Protein AF-A0A6L4ZSX6-F1 (afdb_monomer_lite)

Radius of gyration: 12.91 Å; chains: 1; bounding box: 28×28×32 Å

Foldseek 3Di:
DFDKDKAFLVLLVCCVVCQVVDKDWDFDDDPPDTDKIWIARSQHDDHDDDPDGIDIDGPVSRRVRTDIDD

Secondary structure (DSSP, 8-state):
---EEEEEHHHHHHHHH-TTS-EEEEEEEETTEEEEEEEEES---SPPPTT-SEEEEEHHHHHTTEEEE-

Structure (mmCIF, N/CA/C/O backbone):
data_AF-A0A6L4ZSX6-F1
#
_entry.id   AF-A0A6L4ZSX6-F1
#
loop_
_atom_site.group_PDB
_atom_site.id
_atom_site.type_symbol
_atom_site.label_atom_id
_atom_site.label_alt_id
_atom_site.label_comp_id
_atom_site.label_asym_id
_atom_site.label_entity_id
_atom_site.label_seq_id
_atom_site.pdbx_PDB_ins_code
_atom_site.Cartn_x
_atom_site.Cartn_y
_atom_site.Cartn_z
_atom_site.occupancy
_atom_site.B_iso_or_equiv
_atom_site.auth_seq_id
_atom_site.auth_comp_id
_atom_site.auth_asym_id
_atom_site.auth_atom_id
_atom_site.pdbx_PDB_model_num
ATOM 1 N N . MET A 1 1 ? -5.476 -1.993 -17.609 1.00 56.72 1 MET A N 1
ATOM 2 C CA . MET A 1 1 ? -4.750 -3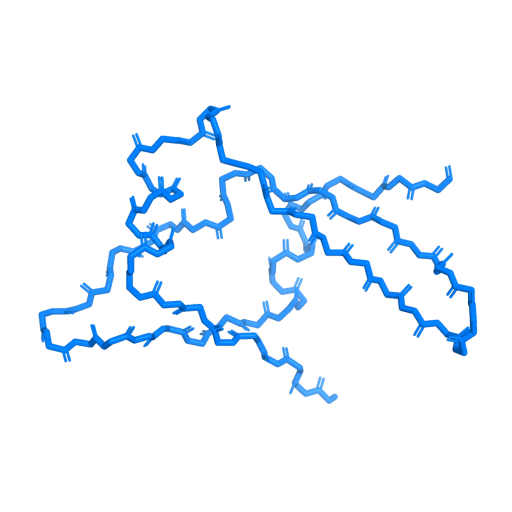.056 -16.882 1.00 56.72 1 MET A CA 1
ATOM 3 C C . MET A 1 1 ? -4.870 -2.706 -15.409 1.00 56.72 1 MET A C 1
ATOM 5 O O . MET A 1 1 ? -4.545 -1.578 -15.076 1.00 56.72 1 MET A O 1
ATOM 9 N N . LEU A 1 2 ? -5.438 -3.569 -14.565 1.00 70.44 2 LEU A N 1
ATOM 10 C CA . LEU A 1 2 ? -5.523 -3.295 -13.125 1.00 70.44 2 LEU A CA 1
ATOM 11 C C . LEU A 1 2 ? -4.219 -3.780 -12.494 1.00 70.44 2 LEU A C 1
ATOM 13 O O . LEU A 1 2 ? -3.999 -4.986 -12.414 1.00 70.44 2 LEU A O 1
ATOM 17 N N . VAL A 1 3 ? -3.336 -2.851 -12.128 1.00 89.38 3 VAL A N 1
ATOM 18 C CA . VAL A 1 3 ? -2.102 -3.182 -11.410 1.00 89.38 3 VAL A CA 1
ATOM 19 C C . VAL A 1 3 ? -2.388 -3.072 -9.922 1.00 89.38 3 VAL A C 1
ATOM 21 O O . VAL A 1 3 ? -2.819 -2.026 -9.432 1.00 89.38 3 VAL A O 1
ATOM 24 N N . THR A 1 4 ? -2.173 -4.167 -9.205 1.00 92.81 4 THR A N 1
ATOM 25 C CA . THR A 1 4 ? -2.396 -4.237 -7.764 1.00 92.81 4 THR A CA 1
ATOM 26 C C . THR A 1 4 ? -1.094 -4.496 -7.034 1.00 92.81 4 THR A C 1
ATOM 28 O O . THR A 1 4 ? -0.269 -5.282 -7.497 1.00 92.81 4 THR A O 1
ATOM 31 N N . VAL A 1 5 ? -0.951 -3.888 -5.862 1.00 92.56 5 VAL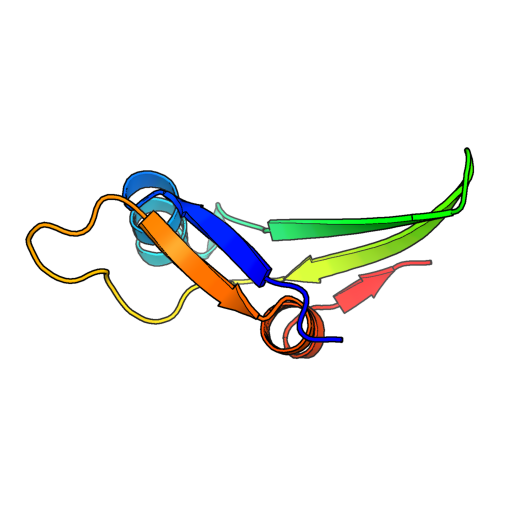 A N 1
ATOM 32 C CA . VAL A 1 5 ? 0.113 -4.194 -4.908 1.00 92.56 5 VAL A CA 1
ATOM 33 C C . VAL A 1 5 ? -0.486 -4.915 -3.706 1.00 92.56 5 VAL A C 1
ATOM 35 O O . VAL A 1 5 ? -1.493 -4.484 -3.144 1.00 92.56 5 VAL A O 1
ATOM 38 N N . THR A 1 6 ? 0.123 -6.030 -3.318 1.00 94.94 6 THR A N 1
ATOM 39 C CA . THR A 1 6 ? -0.234 -6.752 -2.096 1.00 94.94 6 THR A CA 1
ATOM 40 C C . THR A 1 6 ? 0.617 -6.223 -0.950 1.00 94.94 6 THR A C 1
ATOM 42 O O . THR A 1 6 ? 1.842 -6.242 -1.032 1.00 94.94 6 THR A O 1
ATOM 45 N N . VAL A 1 7 ? -0.026 -5.764 0.119 1.00 94.69 7 VAL A N 1
ATOM 46 C CA . VAL A 1 7 ? 0.626 -5.208 1.311 1.00 94.69 7 VAL A CA 1
ATOM 47 C C . VAL A 1 7 ? 0.245 -6.055 2.516 1.00 94.69 7 VAL A C 1
ATOM 49 O O . VAL A 1 7 ? -0.917 -6.431 2.679 1.00 94.69 7 VAL A O 1
ATOM 52 N N . THR A 1 8 ? 1.200 -6.387 3.377 1.00 95.88 8 THR A N 1
ATOM 53 C CA . THR A 1 8 ? 0.930 -7.219 4.554 1.00 95.88 8 THR A CA 1
ATOM 54 C C . THR A 1 8 ? 0.113 -6.466 5.601 1.00 95.88 8 THR A C 1
ATOM 56 O O . THR A 1 8 ? 0.184 -5.242 5.731 1.00 95.88 8 THR A O 1
ATOM 59 N N . LYS A 1 9 ? -0.630 -7.208 6.426 1.00 94.88 9 LYS A N 1
ATOM 60 C CA . LYS A 1 9 ? -1.386 -6.645 7.555 1.00 94.88 9 LYS A CA 1
ATOM 61 C C . LYS A 1 9 ? -0.514 -5.773 8.462 1.00 94.88 9 LYS A C 1
ATOM 63 O O . LYS A 1 9 ? -0.957 -4.715 8.897 1.00 94.88 9 LYS A O 1
ATOM 68 N N . ASN A 1 10 ? 0.722 -6.190 8.731 1.00 94.31 10 ASN A N 1
ATOM 69 C CA . ASN A 1 10 ? 1.626 -5.449 9.609 1.00 94.31 10 ASN A CA 1
ATOM 70 C C . ASN A 1 10 ? 2.038 -4.097 9.013 1.00 94.31 10 ASN A C 1
ATOM 72 O O . ASN A 1 10 ? 2.096 -3.110 9.743 1.00 94.31 10 ASN A O 1
ATOM 76 N N . GLU A 1 11 ? 2.288 -4.030 7.706 1.00 94.12 11 GLU A N 1
ATOM 77 C CA . GLU A 1 11 ? 2.606 -2.776 7.012 1.00 94.12 11 GLU A CA 1
ATOM 78 C C . GLU A 1 11 ? 1.404 -1.832 6.989 1.00 94.12 11 GLU A C 1
ATOM 80 O O . GLU A 1 11 ? 1.552 -0.653 7.312 1.00 94.12 11 GLU A O 1
ATOM 85 N N . VAL A 1 12 ? 0.206 -2.359 6.704 1.00 94.38 12 VAL A N 1
ATOM 86 C CA . VAL A 1 12 ? -1.037 -1.574 6.737 1.00 94.38 12 VAL A CA 1
ATOM 87 C C . VAL A 1 12 ? -1.266 -0.984 8.127 1.00 94.38 12 VAL A C 1
ATOM 89 O O . VAL A 1 12 ? -1.441 0.226 8.272 1.00 94.38 12 VAL A O 1
ATOM 92 N N . LEU A 1 13 ? -1.184 -1.813 9.171 1.00 94.50 13 LEU A N 1
ATOM 93 C CA . LEU A 1 13 ? -1.321 -1.363 10.557 1.00 94.50 13 LEU A CA 1
ATOM 94 C C . LEU A 1 13 ? -0.234 -0.358 10.942 1.00 94.50 13 LEU A C 1
ATOM 96 O O . LEU A 1 13 ? -0.510 0.596 11.669 1.00 94.50 13 LEU A O 1
ATOM 100 N N . ARG A 1 14 ? 1.002 -0.536 10.466 1.00 94.25 14 ARG A N 1
ATOM 101 C CA . ARG A 1 14 ? 2.085 0.414 10.730 1.00 94.25 14 ARG A CA 1
ATOM 102 C C . ARG A 1 14 ? 1.799 1.772 10.098 1.00 94.25 14 ARG A C 1
ATOM 104 O O . ARG A 1 14 ? 1.930 2.774 10.797 1.00 94.25 14 ARG A O 1
ATOM 111 N N . GLY A 1 15 ?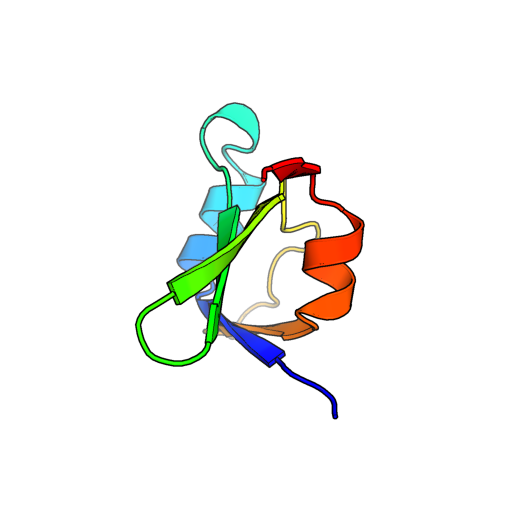 1.389 1.804 8.832 1.00 93.94 15 GLY A N 1
ATOM 112 C CA . GLY A 1 15 ? 1.050 3.049 8.142 1.00 93.94 15 GLY A CA 1
ATOM 113 C C . GLY A 1 15 ? -0.186 3.742 8.720 1.00 93.94 15 GLY A C 1
ATOM 114 O O . GLY A 1 15 ? -0.243 4.967 8.725 1.00 93.94 15 GLY A O 1
ATOM 115 N N . LEU A 1 16 ? -1.135 2.989 9.288 1.00 93.56 16 LEU A N 1
ATOM 116 C CA . LEU A 1 16 ? -2.295 3.548 9.995 1.00 93.56 16 LEU A CA 1
ATOM 117 C C . LEU A 1 16 ? -1.946 4.132 11.370 1.00 93.56 16 LEU A C 1
ATOM 119 O O . LEU A 1 16 ? -2.456 5.195 11.720 1.00 93.56 16 LEU A O 1
ATOM 123 N N . ASN A 1 17 ? -1.090 3.456 12.142 1.00 93.56 17 ASN A N 1
ATOM 124 C CA . ASN A 1 17 ? -0.740 3.865 13.508 1.00 93.56 17 ASN A CA 1
ATOM 125 C C . ASN A 1 17 ? 0.336 4.955 13.567 1.00 93.56 17 ASN A C 1
ATOM 127 O O . ASN A 1 17 ? 0.389 5.706 14.536 1.00 93.56 17 ASN A O 1
ATOM 131 N N . LYS A 1 18 ? 1.216 5.031 12.562 1.00 91.38 18 LYS A N 1
ATOM 132 C CA . LYS A 1 18 ? 2.320 5.998 12.506 1.00 91.38 18 LYS A CA 1
ATOM 133 C C . LYS A 1 18 ? 2.313 6.790 11.205 1.00 91.38 18 LYS A C 1
ATOM 135 O O . LYS A 1 18 ? 3.281 6.762 10.453 1.00 91.38 18 LYS A O 1
ATOM 140 N N . LYS A 1 19 ? 1.206 7.482 10.942 1.00 85.50 19 LYS A N 1
ATOM 141 C CA . LYS A 1 19 ? 0.971 8.221 9.690 1.00 85.50 19 LYS A CA 1
ATOM 142 C C . LYS A 1 19 ? 2.062 9.244 9.360 1.00 85.50 19 LYS A C 1
ATOM 144 O O . LYS A 1 19 ? 2.354 9.446 8.192 1.00 85.50 19 LYS A O 1
ATOM 149 N N . GLU A 1 20 ? 2.664 9.853 10.380 1.00 87.00 20 GLU A N 1
ATOM 150 C CA . GLU A 1 20 ? 3.728 10.856 10.229 1.00 87.00 20 GLU A CA 1
ATOM 151 C C . GLU A 1 20 ? 5.112 10.227 9.980 1.00 87.00 20 GLU A C 1
ATOM 153 O O . GLU A 1 20 ? 5.952 10.834 9.324 1.00 87.00 20 GLU A O 1
ATOM 158 N N . ASP A 1 21 ? 5.331 8.988 10.439 1.00 89.62 21 ASP A N 1
ATOM 159 C CA . ASP A 1 21 ? 6.593 8.250 10.263 1.00 89.62 21 ASP A CA 1
ATOM 160 C C . ASP A 1 21 ? 6.544 7.260 9.084 1.00 89.62 21 ASP A C 1
ATOM 162 O O . ASP A 1 21 ? 7.464 6.457 8.900 1.00 89.62 21 ASP A O 1
ATOM 166 N N . PHE A 1 22 ? 5.442 7.232 8.330 1.00 92.88 22 PHE A N 1
ATOM 167 C CA . PHE A 1 22 ? 5.219 6.262 7.265 1.00 92.88 22 PHE A CA 1
ATOM 168 C C . PHE A 1 22 ? 4.870 6.959 5.955 1.00 92.88 22 PHE A C 1
ATOM 170 O O . PHE A 1 22 ? 3.761 7.456 5.761 1.00 92.88 22 PHE A O 1
ATOM 177 N N . ILE A 1 23 ? 5.815 6.912 5.021 1.00 93.75 23 ILE A N 1
ATOM 178 C CA . ILE A 1 23 ? 5.641 7.376 3.649 1.00 93.75 23 ILE A CA 1
ATOM 179 C C . ILE A 1 23 ? 5.821 6.195 2.699 1.00 93.75 23 ILE A C 1
ATOM 181 O O . ILE A 1 23 ? 6.779 5.431 2.821 1.00 93.75 23 ILE A O 1
ATOM 185 N N . LEU A 1 24 ? 4.894 6.031 1.756 1.00 94.44 24 LEU A N 1
ATOM 186 C CA . LEU A 1 24 ? 5.025 5.039 0.693 1.00 94.44 24 LEU A CA 1
ATOM 187 C C . LEU A 1 24 ? 5.623 5.717 -0.537 1.00 94.44 24 LEU A C 1
ATOM 189 O O . LEU A 1 24 ? 5.038 6.653 -1.072 1.00 94.44 24 LEU A O 1
ATOM 193 N N . ALA A 1 25 ? 6.778 5.236 -0.987 1.00 94.50 25 ALA A N 1
ATOM 194 C CA . ALA A 1 25 ? 7.385 5.656 -2.242 1.00 94.50 25 ALA A CA 1
ATOM 195 C C . ALA A 1 25 ? 7.074 4.619 -3.328 1.00 94.50 25 ALA A C 1
ATOM 197 O O . ALA A 1 25 ? 7.352 3.433 -3.151 1.00 94.50 25 ALA A O 1
ATOM 198 N N . VAL A 1 26 ? 6.511 5.065 -4.446 1.00 92.88 26 VAL A N 1
ATOM 199 C CA . VAL A 1 26 ? 6.229 4.240 -5.624 1.00 92.88 26 VAL A CA 1
ATOM 200 C C . VAL A 1 26 ? 7.029 4.800 -6.789 1.00 92.88 26 VAL A C 1
ATOM 202 O O . VAL A 1 26 ? 6.935 5.987 -7.085 1.00 92.88 26 VAL A O 1
ATOM 205 N N . VAL A 1 27 ? 7.823 3.958 -7.443 1.00 91.44 27 VAL A N 1
ATOM 206 C CA . VAL A 1 27 ? 8.611 4.345 -8.615 1.00 91.44 27 VAL A CA 1
ATOM 207 C C . VAL A 1 27 ? 8.214 3.484 -9.804 1.00 91.44 27 VAL A C 1
ATOM 209 O O . VAL A 1 27 ? 8.186 2.258 -9.705 1.00 91.44 27 VAL A O 1
ATOM 212 N N . GLU A 1 28 ? 7.898 4.128 -10.924 1.00 88.12 28 GLU A N 1
ATOM 213 C CA . GLU A 1 28 ? 7.763 3.434 -12.204 1.00 88.12 28 GLU A CA 1
ATOM 214 C C . GLU A 1 28 ? 9.136 3.372 -12.879 1.00 88.12 28 GLU A C 1
ATOM 216 O O . GLU A 1 28 ? 9.813 4.396 -13.018 1.00 88.12 28 GLU A O 1
ATOM 221 N N . ILE A 1 29 ? 9.554 2.171 -13.282 1.00 88.31 29 ILE A N 1
ATOM 222 C CA . ILE A 1 29 ? 10.833 1.933 -13.957 1.00 88.31 29 ILE A CA 1
ATOM 223 C C . ILE A 1 29 ? 10.563 1.457 -15.386 1.00 88.31 29 ILE A C 1
ATOM 225 O O . ILE A 1 29 ? 9.773 0.540 -15.606 1.00 88.31 29 ILE A O 1
ATOM 229 N N . ASP A 1 30 ? 11.248 2.077 -16.344 1.00 85.31 30 ASP A N 1
ATOM 230 C CA . ASP A 1 30 ? 11.241 1.730 -17.765 1.00 85.31 30 ASP A CA 1
ATOM 231 C C . ASP A 1 30 ? 12.665 1.314 -18.171 1.00 85.31 30 ASP A C 1
ATOM 233 O O . ASP A 1 30 ? 13.566 2.146 -18.323 1.00 85.31 30 ASP A O 1
ATOM 237 N N . GLY A 1 31 ? 12.895 -0.001 -18.241 1.00 86.88 31 GLY A N 1
ATOM 238 C CA . GLY A 1 31 ? 14.239 -0.562 -18.406 1.00 86.88 31 GLY A CA 1
ATOM 239 C C . GLY A 1 31 ? 15.139 -0.228 -17.213 1.00 86.88 31 GLY A C 1
ATOM 240 O O . GLY A 1 31 ? 14.858 -0.649 -16.095 1.00 86.88 31 GLY A O 1
ATOM 241 N N . ASP A 1 32 ? 16.203 0.541 -17.454 1.00 85.44 32 ASP A N 1
ATOM 242 C CA . ASP A 1 32 ? 17.149 1.013 -16.430 1.00 85.44 32 ASP A CA 1
ATOM 243 C C . ASP A 1 32 ? 16.844 2.437 -15.919 1.00 85.44 32 ASP A C 1
ATOM 245 O O . ASP A 1 32 ? 17.576 2.969 -15.084 1.00 85.44 32 ASP A O 1
ATOM 249 N N . ASN A 1 33 ? 15.777 3.085 -16.408 1.00 79.50 33 ASN A N 1
ATOM 250 C CA . ASN A 1 33 ? 15.447 4.465 -16.047 1.00 79.50 33 ASN A CA 1
ATOM 251 C C . ASN A 1 33 ? 14.246 4.528 -15.098 1.00 79.50 33 ASN A C 1
ATOM 253 O O . ASN A 1 33 ? 13.177 3.993 -15.393 1.00 79.50 33 ASN A O 1
ATOM 257 N N . ALA A 1 34 ? 14.388 5.249 -13.984 1.00 78.94 34 ALA A N 1
ATOM 258 C CA . ALA A 1 34 ? 13.250 5.644 -13.159 1.00 78.94 34 ALA A CA 1
ATOM 259 C C . ALA A 1 34 ? 12.486 6.773 -13.868 1.00 78.94 34 ALA A C 1
ATOM 261 O O . ALA A 1 34 ? 13.036 7.853 -14.079 1.00 78.94 34 ALA A O 1
ATOM 262 N N . LYS A 1 35 ? 11.229 6.526 -14.251 1.00 80.25 35 LYS A N 1
ATOM 263 C CA . LYS A 1 35 ? 10.389 7.507 -14.954 1.00 80.25 35 LYS A CA 1
ATOM 264 C C . LYS A 1 35 ? 9.838 8.561 -14.014 1.00 80.25 35 LYS A C 1
ATOM 266 O O . LYS A 1 35 ? 9.879 9.752 -14.309 1.00 80.25 35 LYS A O 1
ATOM 271 N N . THR A 1 36 ? 9.231 8.118 -12.919 1.00 85.75 36 THR A N 1
ATOM 272 C CA . THR A 1 36 ? 8.503 9.013 -12.021 1.00 85.75 36 THR A CA 1
ATOM 273 C C . THR A 1 36 ? 8.461 8.419 -10.626 1.00 85.75 36 THR A C 1
ATOM 275 O O . THR A 1 36 ? 8.101 7.253 -10.448 1.00 85.75 36 THR A O 1
ATOM 278 N N . LEU A 1 37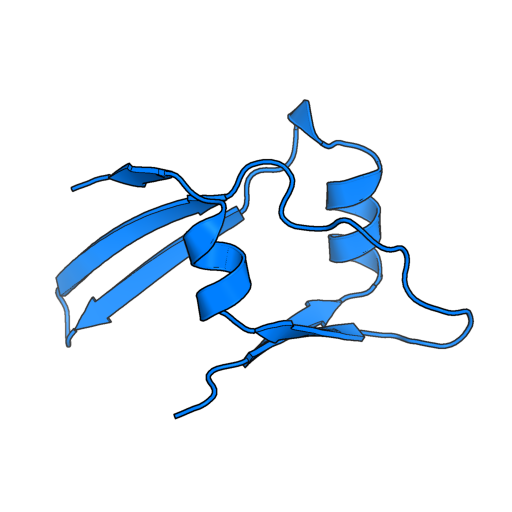 ? 8.832 9.232 -9.639 1.00 91.69 37 LEU A N 1
ATOM 279 C CA . LEU A 1 37 ? 8.754 8.893 -8.227 1.00 91.69 37 LEU A CA 1
ATOM 280 C C . LEU A 1 37 ? 7.504 9.538 -7.631 1.00 91.69 37 LEU A C 1
ATOM 282 O O . LEU A 1 37 ? 7.309 10.741 -7.754 1.00 91.69 37 LEU A O 1
ATOM 286 N N . CYS A 1 38 ? 6.657 8.757 -6.976 1.00 94.62 38 CYS A N 1
ATOM 287 C CA . CYS A 1 38 ? 5.457 9.233 -6.304 1.00 94.62 38 CYS A CA 1
ATOM 288 C C . CYS A 1 38 ? 5.543 8.929 -4.811 1.00 94.62 38 CYS A C 1
ATOM 290 O O . CYS A 1 38 ? 5.748 7.782 -4.412 1.00 94.62 38 CYS A O 1
ATOM 292 N N . TYR A 1 39 ? 5.371 9.953 -3.983 1.00 95.31 39 TYR A N 1
ATOM 293 C CA . TYR A 1 39 ? 5.305 9.810 -2.536 1.00 95.31 39 TYR A CA 1
ATOM 294 C C . TYR A 1 39 ? 3.861 9.903 -2.059 1.00 95.31 39 TYR A C 1
ATOM 296 O O . TYR A 1 39 ? 3.234 10.954 -2.165 1.00 95.31 39 TYR A O 1
ATOM 304 N N . VAL A 1 40 ? 3.345 8.822 -1.482 1.00 94.19 40 VAL A N 1
ATOM 305 C CA . VAL A 1 40 ? 1.995 8.742 -0.925 1.00 94.19 40 VAL A CA 1
ATOM 306 C C . VAL A 1 40 ? 2.069 8.878 0.592 1.00 94.19 40 VAL A C 1
ATOM 308 O O . VAL A 1 40 ? 2.556 7.991 1.300 1.00 94.19 40 VAL A O 1
ATOM 311 N N . GLN A 1 41 ? 1.582 10.012 1.091 1.00 93.00 41 GLN A N 1
ATOM 312 C CA . GLN A 1 41 ? 1.421 10.271 2.520 1.00 93.00 41 GLN A CA 1
ATOM 313 C C . GLN A 1 41 ? 0.161 9.568 3.025 1.00 93.00 41 GLN A C 1
ATOM 315 O O . GLN A 1 41 ? -0.893 9.678 2.402 1.00 93.00 41 GLN A O 1
ATOM 320 N N . SER A 1 42 ? 0.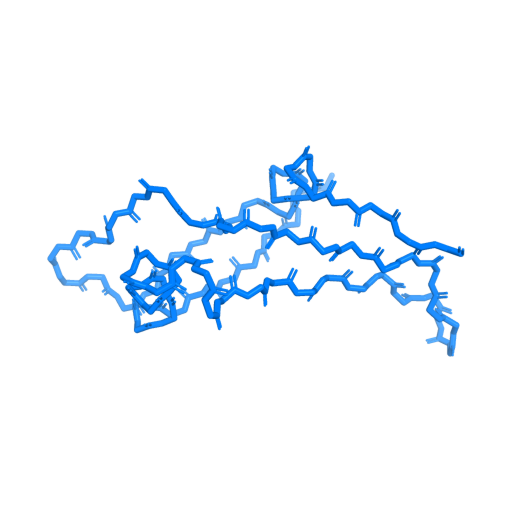251 8.863 4.159 1.00 91.31 42 SER A N 1
ATOM 321 C CA . SER A 1 42 ? -0.876 8.095 4.722 1.00 91.31 42 SER A CA 1
ATOM 322 C C . SER A 1 42 ? -1.573 7.186 3.685 1.00 91.31 42 SER A C 1
ATOM 324 O O . SER A 1 42 ? -2.758 7.362 3.419 1.00 91.31 42 SER A O 1
ATOM 326 N N . PRO A 1 43 ? -0.877 6.204 3.083 1.00 92.44 43 PRO A N 1
ATOM 327 C CA . PRO A 1 43 ? -1.399 5.405 1.962 1.00 92.44 43 PRO A CA 1
ATOM 328 C C . PRO A 1 43 ? -2.571 4.482 2.330 1.00 92.44 43 PRO A C 1
ATOM 330 O O . PRO A 1 43 ? -3.286 4.006 1.449 1.00 92.44 43 PRO A O 1
ATOM 333 N N . PHE A 1 44 ? -2.775 4.211 3.621 1.00 92.50 44 PHE A N 1
ATOM 334 C CA . PHE A 1 44 ? -3.772 3.267 4.112 1.00 92.50 44 PHE A CA 1
ATOM 335 C C . PHE A 1 44 ? -4.833 3.973 4.954 1.00 92.50 44 PHE A C 1
ATOM 337 O O . PHE A 1 44 ? -4.534 4.894 5.713 1.00 92.50 44 PHE A O 1
ATOM 344 N N . PHE A 1 45 ? -6.080 3.509 4.836 1.00 84.88 45 PHE A N 1
ATOM 345 C CA . PHE A 1 45 ? -7.249 4.177 5.427 1.00 84.88 45 PHE A CA 1
ATOM 346 C C . PHE A 1 45 ? -8.207 3.223 6.143 1.00 84.88 45 PHE A C 1
ATOM 348 O O . PHE A 1 45 ? -9.122 3.676 6.823 1.00 84.88 45 PHE A O 1
ATOM 355 N N . CYS A 1 46 ? -8.008 1.915 5.987 1.00 88.12 46 CYS A N 1
ATOM 356 C CA . CYS A 1 46 ? -8.873 0.894 6.552 1.00 88.12 46 CYS A CA 1
ATOM 357 C C . CYS A 1 46 ? -8.012 -0.203 7.174 1.00 88.12 46 CYS A C 1
ATOM 359 O O . CYS A 1 46 ? -7.052 -0.663 6.550 1.00 88.12 46 CYS A O 1
ATOM 361 N N . GLU A 1 47 ? -8.341 -0.583 8.406 1.00 89.38 47 GLU A N 1
ATOM 36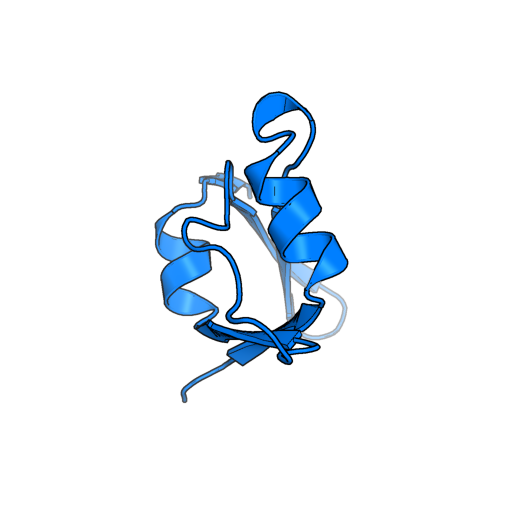2 C CA . GLU A 1 47 ? -7.704 -1.719 9.060 1.00 89.38 47 GLU A CA 1
ATOM 363 C C . GLU A 1 47 ? -8.169 -3.033 8.414 1.00 89.38 47 GLU A C 1
ATOM 365 O O . GLU A 1 47 ? -9.352 -3.177 8.105 1.00 89.38 47 GLU A O 1
ATOM 370 N N . PRO A 1 48 ? -7.261 -4.005 8.212 1.00 90.06 48 PRO A N 1
ATOM 371 C CA . PRO A 1 48 ? -7.638 -5.323 7.720 1.00 90.06 48 PRO A CA 1
ATOM 372 C C . PRO A 1 48 ? -8.551 -6.047 8.705 1.00 90.06 48 PRO A C 1
ATOM 374 O O . PRO A 1 48 ? -8.316 -6.023 9.917 1.00 90.06 48 PRO A O 1
ATOM 377 N N . ASP A 1 49 ? -9.495 -6.810 8.158 1.00 91.62 49 ASP A N 1
ATOM 378 C CA . ASP A 1 49 ? -10.345 -7.710 8.927 1.00 91.62 49 ASP A CA 1
ATOM 379 C C . ASP A 1 49 ? -9.557 -8.718 9.777 1.00 91.62 49 ASP A C 1
ATOM 381 O O . ASP A 1 49 ? -8.386 -9.068 9.541 1.00 91.62 49 ASP A O 1
ATOM 385 N N . PHE A 1 50 ? -10.242 -9.229 10.797 1.00 82.31 50 PHE A N 1
ATOM 386 C CA . PHE A 1 50 ? -9.711 -10.294 11.627 1.00 82.31 50 PHE A CA 1
ATOM 387 C C . PHE A 1 50 ? -9.500 -11.566 10.786 1.00 82.31 50 PHE A C 1
ATOM 389 O O . PHE A 1 50 ? -10.434 -12.098 10.197 1.00 82.31 50 PHE A O 1
ATOM 396 N N . GLY A 1 51 ? -8.255 -12.052 10.732 1.00 88.50 51 GLY A N 1
ATOM 397 C CA . GLY A 1 51 ? -7.863 -13.245 9.967 1.00 88.50 51 GLY A CA 1
ATOM 398 C C . GLY A 1 51 ? -7.185 -12.974 8.618 1.00 88.50 51 GLY A C 1
ATOM 399 O O . GLY A 1 51 ? -6.630 -13.899 8.032 1.00 88.50 51 GLY A O 1
ATOM 400 N N . VAL A 1 52 ? -7.151 -11.725 8.144 1.00 92.75 52 VAL A N 1
ATOM 401 C CA . VAL A 1 52 ? -6.461 -11.362 6.895 1.00 92.75 52 VAL A CA 1
ATOM 402 C C . VAL A 1 52 ? -4.960 -11.162 7.136 1.00 92.75 52 VAL A C 1
ATOM 404 O O . VAL A 1 52 ? -4.559 -10.479 8.079 1.00 92.75 52 VAL A O 1
ATOM 407 N N . THR A 1 53 ? -4.114 -11.734 6.274 1.00 93.94 53 THR A N 1
ATOM 408 C CA . THR A 1 53 ? -2.645 -11.581 6.338 1.00 93.94 53 THR A CA 1
ATOM 409 C C . THR A 1 53 ? -2.112 -10.481 5.419 1.00 93.94 53 THR A C 1
ATOM 411 O O . THR A 1 53 ? -1.030 -9.948 5.670 1.00 93.94 53 THR A O 1
ATOM 414 N N . SER A 1 54 ? -2.863 -10.112 4.378 1.00 94.31 54 SER A N 1
ATOM 415 C CA . SER A 1 54 ? -2.493 -9.082 3.403 1.00 94.31 54 SER A CA 1
ATOM 416 C C . SER A 1 54 ? -3.714 -8.464 2.721 1.00 94.31 54 SER A C 1
ATOM 418 O O . SER A 1 54 ? -4.769 -9.087 2.635 1.00 94.31 54 SER A O 1
ATOM 420 N N . ILE A 1 55 ? -3.563 -7.236 2.235 1.00 94.06 55 ILE A N 1
ATOM 421 C CA . ILE A 1 55 ? -4.585 -6.473 1.518 1.00 94.06 55 ILE A CA 1
ATOM 422 C C . ILE A 1 55 ? -4.041 -6.134 0.131 1.00 94.06 55 ILE A C 1
ATOM 424 O O . ILE A 1 55 ? -2.870 -5.786 -0.010 1.00 94.06 55 ILE A O 1
ATOM 428 N N . ASN A 1 56 ? -4.890 -6.223 -0.890 1.00 93.31 56 ASN A N 1
ATOM 429 C CA . ASN A 1 56 ? -4.555 -5.771 -2.237 1.00 93.31 56 ASN A CA 1
ATOM 430 C C . ASN A 1 56 ? -5.042 -4.337 -2.436 1.00 93.31 56 ASN A C 1
ATOM 432 O O . ASN A 1 56 ? -6.226 -4.060 -2.254 1.00 93.31 56 ASN A O 1
ATOM 436 N N . TYR A 1 57 ? -4.139 -3.451 -2.842 1.00 92.56 57 TYR A N 1
ATOM 437 C CA . TYR A 1 57 ? -4.446 -2.071 -3.199 1.00 92.56 57 TYR A CA 1
ATOM 438 C C . TYR A 1 57 ? -4.285 -1.870 -4.698 1.00 92.56 57 TYR A C 1
ATOM 440 O O . TYR A 1 57 ? -3.364 -2.413 -5.312 1.00 92.56 57 TYR A O 1
ATOM 448 N N . ASN A 1 58 ? -5.164 -1.065 -5.287 1.00 92.50 58 ASN A N 1
ATOM 449 C CA . ASN A 1 58 ? -4.986 -0.592 -6.651 1.00 92.50 58 ASN A CA 1
ATOM 450 C C . ASN A 1 58 ? -3.871 0.465 -6.669 1.00 92.50 58 ASN A C 1
ATOM 452 O O . ASN A 1 58 ? -3.931 1.435 -5.912 1.00 92.50 58 ASN A O 1
ATOM 456 N N . ILE A 1 59 ? -2.857 0.276 -7.518 1.00 91.69 59 ILE A N 1
ATOM 457 C CA . ILE A 1 59 ? -1.748 1.230 -7.631 1.00 91.69 59 ILE A CA 1
ATOM 458 C C . ILE A 1 59 ? -2.251 2.610 -8.064 1.00 91.69 59 ILE A C 1
ATOM 460 O O . ILE A 1 59 ? -1.818 3.607 -7.501 1.00 91.69 59 ILE A O 1
ATOM 464 N N . ASP A 1 60 ? -3.199 2.685 -8.994 1.00 91.75 60 ASP A N 1
ATOM 465 C CA . ASP A 1 60 ? -3.734 3.951 -9.507 1.00 91.75 60 ASP A CA 1
ATOM 466 C C . ASP A 1 60 ? -4.414 4.780 -8.398 1.00 91.75 60 ASP A C 1
ATOM 468 O O . ASP A 1 60 ? -4.194 5.988 -8.264 1.00 91.75 60 ASP A O 1
ATOM 472 N N . GLU A 1 61 ? -5.151 4.108 -7.506 1.00 91.50 61 GLU A N 1
ATOM 473 C CA . GLU A 1 61 ? -5.777 4.751 -6.345 1.00 91.50 61 GLU A CA 1
ATOM 474 C C . GLU A 1 61 ? -4.759 5.244 -5.311 1.00 91.50 61 GLU A C 1
ATOM 476 O O . GLU A 1 61 ? -4.993 6.267 -4.661 1.00 91.50 61 GLU A O 1
ATOM 481 N N . LEU A 1 62 ? -3.645 4.524 -5.138 1.00 91.81 62 LEU A N 1
ATOM 482 C CA . LEU A 1 62 ? -2.548 4.952 -4.269 1.00 91.81 62 LEU A CA 1
ATOM 483 C C . LEU A 1 62 ? -1.845 6.179 -4.856 1.00 91.81 62 LEU A C 1
ATOM 485 O O . LEU A 1 62 ? -1.641 7.166 -4.151 1.00 91.81 62 LEU A O 1
ATOM 489 N N . LEU A 1 63 ? -1.525 6.137 -6.150 1.00 91.81 63 LEU A N 1
ATOM 490 C CA . LEU A 1 63 ? -0.821 7.203 -6.862 1.00 91.81 63 LEU A CA 1
ATOM 491 C C . LEU A 1 63 ? -1.632 8.500 -6.931 1.00 91.81 63 LEU A C 1
ATOM 493 O O . LEU A 1 63 ? -1.064 9.578 -6.781 1.00 91.81 63 LEU A O 1
ATOM 497 N N . THR A 1 64 ? -2.959 8.412 -7.068 1.00 91.69 64 THR A N 1
ATOM 498 C CA . THR A 1 64 ? -3.862 9.581 -7.056 1.00 91.69 64 THR A CA 1
ATOM 499 C C . THR A 1 64 ? -3.755 10.402 -5.763 1.00 91.69 64 THR A C 1
ATOM 501 O O . THR A 1 64 ? -4.054 11.594 -5.750 1.00 91.69 64 THR A O 1
ATOM 504 N N . ARG A 1 65 ? -3.325 9.782 -4.657 1.00 89.56 65 ARG A N 1
ATOM 505 C CA . ARG A 1 65 ? -3.174 10.433 -3.343 1.00 89.56 65 ARG A CA 1
ATOM 506 C C . ARG A 1 65 ? -1.751 10.921 -3.076 1.00 89.56 65 ARG A C 1
ATOM 508 O O . ARG A 1 65 ? -1.501 11.492 -2.016 1.00 89.56 65 ARG A O 1
ATOM 515 N N . GLY A 1 66 ? -0.818 10.642 -3.980 1.00 91.19 66 GLY A N 1
ATOM 516 C CA . GLY A 1 66 ? 0.588 10.964 -3.808 1.00 91.19 66 GLY A CA 1
ATOM 517 C C . GLY A 1 66 ? 1.022 12.238 -4.519 1.00 91.19 66 GLY A C 1
ATOM 518 O O . GLY A 1 66 ? 0.332 12.788 -5.375 1.00 91.19 66 GLY A O 1
ATOM 519 N N . THR A 1 67 ? 2.216 12.689 -4.158 1.00 93.44 67 THR A N 1
ATOM 520 C CA . THR A 1 67 ? 2.920 13.781 -4.825 1.00 93.44 67 THR A CA 1
ATOM 521 C C . THR A 1 67 ? 3.981 13.192 -5.740 1.00 93.44 67 THR A C 1
ATOM 523 O O . THR A 1 67 ? 4.893 12.503 -5.276 1.00 93.44 67 THR A O 1
ATOM 526 N N . PHE A 1 68 ? 3.875 13.481 -7.034 1.00 89.50 68 PHE A N 1
ATOM 527 C CA . PHE A 1 68 ? 4.879 13.099 -8.020 1.00 89.50 68 PHE A CA 1
ATOM 528 C C . PHE A 1 68 ? 6.070 14.060 -7.982 1.00 89.50 68 PHE A C 1
ATOM 530 O O . PHE A 1 68 ? 5.893 15.277 -7.943 1.00 89.50 68 PHE A O 1
ATOM 537 N N . ILE A 1 69 ? 7.274 13.499 -8.006 1.00 82.62 69 ILE A N 1
ATOM 538 C CA . ILE A 1 69 ? 8.555 14.195 -8.089 1.00 82.62 69 ILE A CA 1
ATOM 539 C C . ILE A 1 69 ? 9.270 13.694 -9.347 1.00 82.62 69 ILE A C 1
ATOM 541 O O . ILE A 1 69 ? 9.359 12.483 -9.580 1.00 82.62 69 ILE A O 1
ATOM 545 N N . GLY A 1 70 ? 9.764 14.638 -10.145 1.00 67.56 70 GLY A N 1
ATOM 546 C CA . GLY A 1 70 ? 10.541 14.420 -11.363 1.00 67.56 70 GLY A CA 1
ATOM 547 C C . GLY A 1 70 ? 11.638 15.460 -11.494 1.00 67.56 70 GLY A C 1
ATOM 548 O O . GLY A 1 70 ? 11.490 16.541 -10.878 1.00 67.56 70 GLY A O 1
#

pLDDT: mean 89.78, std 6.66, range [56.72, 95.88]

Sequence (70 aa):
MLVTVTVTKNEVLRGLNKKEDFILAVVEIDGDNAKTLCYVQSPFFCEPDFGVTSINYNIDELLTRGTFIG